Protein AF-A0AAV3RDC0-F1 (afdb_monomer_lite)

Sequence (74 aa):
MSANRIFTVVSDTPLSIAAEEECMQATTLELSKRWHQKYGHLSFKGLCLLHDKEMVNGMPKFKVEGITYVDCLN

InterPro domains:
  IPR025724 GAG-pre-integrase domain [PF13976] (21-62)

Foldseek 3Di:
DDDDDDDDDDDPDPPDDPPPPPPPDDDLLNLLVVVCVVVPNPDSVRLQVCVVVVVDPPRDHHDPVPPPCPPPPD

Radius of gyration: 20.66 Å; chains: 1; bounding box: 34×52×35 Å

pLDDT: mean 74.24, std 13.24, range [44.66, 94.0]

Secondary structure (DSSP, 8-state):
----PPPP----S-----------PPPHHHHHHHHHHHTTS--HHHHHHHHHTT-STTPPPPP-TT--------

Organism: Lithospermum erythrorhizon (NCBI:txid34254)

Structure (mmCIF, N/CA/C/O backbone):
data_AF-A0AAV3RDC0-F1
#
_entry.id   AF-A0AAV3RDC0-F1
#
loop_
_atom_site.group_PDB
_atom_site.id
_atom_site.type_symbol
_atom_site.label_atom_id
_atom_site.label_alt_id
_atom_site.label_comp_id
_atom_site.label_asym_id
_atom_site.label_entity_id
_atom_site.label_seq_id
_atom_site.pdbx_PDB_ins_code
_atom_site.Cartn_x
_atom_site.Cartn_y
_atom_site.Cartn_z
_atom_site.occupancy
_atom_site.B_iso_or_equiv
_atom_site.auth_seq_id
_atom_site.auth_comp_id
_atom_site.auth_asym_id
_atom_site.auth_atom_id
_atom_site.pdbx_PDB_model_num
ATOM 1 N N . MET A 1 1 ? 25.887 40.323 9.943 1.00 44.66 1 MET A N 1
ATOM 2 C CA . MET A 1 1 ? 24.832 39.299 9.777 1.00 44.66 1 MET A CA 1
ATOM 3 C C . MET A 1 1 ? 24.478 39.239 8.298 1.00 44.66 1 MET A C 1
ATOM 5 O O . MET A 1 1 ? 24.011 40.245 7.780 1.00 44.66 1 MET A O 1
ATOM 9 N N . SER A 1 2 ? 24.794 38.153 7.585 1.00 63.53 2 SER A N 1
ATOM 10 C CA . SER A 1 2 ? 24.424 38.018 6.167 1.00 63.53 2 SER A CA 1
ATOM 11 C C . SER A 1 2 ? 22.932 37.710 6.070 1.00 63.53 2 SER A C 1
ATOM 13 O O . SER A 1 2 ? 22.469 36.728 6.644 1.00 63.53 2 SER A O 1
ATOM 15 N N . ALA A 1 3 ? 22.175 38.559 5.382 1.00 67.00 3 ALA A N 1
ATOM 16 C CA . ALA A 1 3 ? 20.757 38.323 5.142 1.00 67.00 3 ALA A CA 1
ATOM 17 C C . ALA A 1 3 ? 20.579 37.147 4.165 1.00 67.00 3 ALA A C 1
ATOM 19 O O . ALA A 1 3 ? 21.189 37.148 3.095 1.00 67.00 3 ALA A O 1
ATOM 20 N N . ASN A 1 4 ? 19.736 36.170 4.520 1.00 67.44 4 ASN A N 1
ATOM 21 C CA . ASN A 1 4 ? 19.298 35.113 3.607 1.00 67.44 4 ASN A CA 1
ATOM 22 C C . ASN A 1 4 ? 18.574 35.762 2.422 1.00 67.44 4 ASN A C 1
ATOM 24 O O . ASN A 1 4 ? 17.504 36.347 2.590 1.00 67.44 4 ASN A O 1
ATOM 28 N N . ARG A 1 5 ? 19.173 35.696 1.231 1.00 74.19 5 ARG A N 1
ATOM 29 C CA . ARG A 1 5 ? 18.562 36.185 -0.007 1.00 74.19 5 ARG A CA 1
ATOM 30 C C . ARG A 1 5 ? 18.037 34.992 -0.790 1.00 74.19 5 ARG A C 1
ATOM 32 O O . ARG A 1 5 ? 18.807 34.122 -1.180 1.00 74.19 5 ARG A O 1
ATOM 39 N N . ILE A 1 6 ? 16.726 34.959 -0.993 1.00 78.94 6 ILE A N 1
ATOM 40 C CA . ILE A 1 6 ? 16.075 34.007 -1.891 1.00 78.94 6 ILE A CA 1
ATOM 41 C C . ILE A 1 6 ? 16.1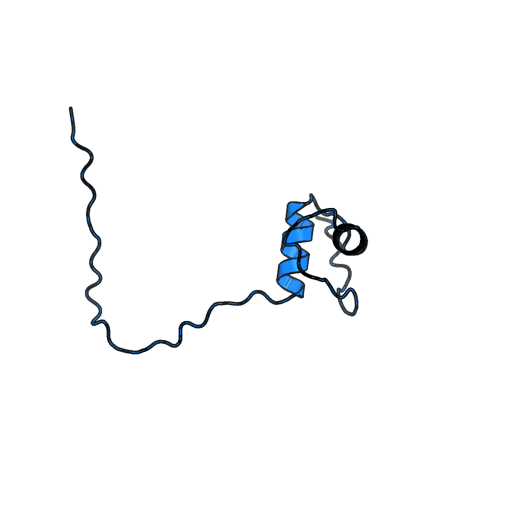80 34.579 -3.305 1.00 78.94 6 ILE A C 1
ATOM 43 O O . ILE A 1 6 ? 15.856 35.747 -3.526 1.00 78.94 6 ILE A O 1
ATOM 47 N N . PHE A 1 7 ? 16.641 33.764 -4.252 1.00 75.62 7 PHE A N 1
ATOM 48 C CA . PHE A 1 7 ? 16.664 34.106 -5.670 1.00 75.62 7 PHE A CA 1
ATOM 49 C C . PHE A 1 7 ? 15.524 33.375 -6.369 1.00 75.62 7 PHE A C 1
ATOM 51 O O . PHE A 1 7 ? 15.370 32.164 -6.218 1.00 75.62 7 PHE A O 1
ATOM 58 N N . THR A 1 8 ? 14.718 34.119 -7.121 1.00 73.00 8 THR A N 1
ATOM 59 C CA . THR A 1 8 ? 13.640 33.537 -7.921 1.00 73.00 8 THR A CA 1
ATOM 60 C C . THR A 1 8 ? 14.239 33.078 -9.241 1.00 73.00 8 THR A C 1
ATOM 62 O O . THR A 1 8 ? 14.765 33.897 -9.992 1.00 73.00 8 THR A O 1
ATOM 65 N N . VAL A 1 9 ? 14.197 31.774 -9.508 1.00 77.62 9 VAL A N 1
ATOM 66 C CA . VAL A 1 9 ? 14.602 31.222 -10.803 1.00 77.62 9 VAL A CA 1
ATOM 67 C C . VAL A 1 9 ? 13.424 31.398 -11.752 1.00 77.62 9 VAL A C 1
ATOM 69 O O . VAL A 1 9 ? 12.394 30.747 -11.598 1.00 77.62 9 VAL A O 1
ATOM 72 N N . VAL A 1 10 ? 13.562 32.323 -12.697 1.00 74.12 10 VAL A N 1
ATOM 73 C CA . VAL A 1 10 ? 12.604 32.515 -13.788 1.00 74.12 10 VAL A CA 1
ATOM 74 C C . VAL A 1 10 ? 13.070 31.644 -14.949 1.00 74.12 10 VAL A C 1
ATOM 76 O O . VAL A 1 10 ? 14.253 31.648 -15.279 1.00 74.12 10 VAL A O 1
ATOM 79 N N . SER A 1 11 ? 12.169 30.852 -15.527 1.00 71.06 11 SER A N 1
ATOM 80 C CA . SER A 1 11 ? 12.464 30.105 -16.751 1.00 71.06 11 SER A CA 1
ATOM 81 C C . SER A 1 11 ? 12.176 30.989 -17.967 1.00 71.06 11 SER A C 1
ATOM 83 O O . SER A 1 11 ? 11.150 31.661 -18.012 1.00 71.06 11 SER A O 1
ATOM 85 N N . ASP A 1 12 ? 13.079 30.984 -18.951 1.00 69.31 12 ASP A N 1
ATOM 86 C CA . ASP A 1 12 ? 12.953 31.767 -20.196 1.00 69.31 12 ASP A CA 1
ATOM 87 C C . ASP A 1 12 ? 12.001 31.128 -21.222 1.00 69.31 12 ASP A C 1
ATOM 89 O O . ASP A 1 12 ? 11.852 31.606 -22.348 1.00 69.31 12 ASP A O 1
ATOM 93 N N . THR A 1 13 ? 11.351 30.022 -20.865 1.00 68.44 13 THR A N 1
ATOM 94 C CA . THR A 1 13 ? 10.394 29.361 -21.745 1.00 68.44 13 THR A CA 1
ATOM 95 C C . THR A 1 13 ? 9.063 30.106 -21.705 1.00 68.44 13 THR A C 1
ATOM 97 O O . THR A 1 13 ? 8.494 30.247 -20.618 1.00 68.44 13 THR A O 1
ATOM 100 N N . PRO A 1 14 ? 8.530 30.570 -22.853 1.00 59.12 14 PRO A N 1
ATOM 101 C CA . PRO A 1 14 ? 7.204 31.161 -22.883 1.00 59.12 14 PRO A CA 1
ATOM 102 C C . PRO A 1 14 ? 6.208 30.142 -22.335 1.00 59.12 14 PRO A C 1
ATOM 104 O O . PRO A 1 14 ? 6.268 28.963 -22.683 1.00 59.12 14 PRO A O 1
ATOM 107 N N . LEU A 1 15 ? 5.312 30.618 -21.467 1.00 59.47 15 LEU A N 1
ATOM 108 C CA . LEU A 1 15 ? 4.183 29.887 -20.892 1.00 59.47 15 LEU A CA 1
ATOM 109 C C . LEU A 1 15 ? 3.171 29.568 -22.002 1.00 59.47 15 LEU A C 1
ATOM 111 O O . LEU A 1 15 ? 2.051 30.068 -22.032 1.00 59.47 15 LEU A O 1
ATOM 115 N N . SER A 1 16 ? 3.610 28.828 -23.007 1.00 59.84 16 SER A N 1
ATOM 116 C CA . SER A 1 16 ? 2.791 28.361 -24.097 1.00 59.84 16 SER A CA 1
ATOM 117 C C . SER A 1 16 ? 2.524 26.894 -23.865 1.00 59.84 16 SER A C 1
ATOM 119 O O . SER A 1 16 ? 3.455 26.112 -23.688 1.00 59.84 16 SER A O 1
ATOM 121 N N . ILE A 1 17 ? 1.249 26.572 -24.036 1.00 53.59 17 ILE A N 1
ATOM 122 C CA . ILE A 1 17 ? 0.669 25.244 -24.138 1.00 53.59 17 ILE A CA 1
ATOM 123 C C . ILE A 1 17 ? 0.163 24.768 -22.781 1.00 53.59 17 ILE A C 1
ATOM 125 O O . ILE A 1 17 ? 0.913 24.482 -21.854 1.00 53.59 17 ILE A O 1
ATOM 129 N N . ALA A 1 18 ? -1.165 24.696 -22.722 1.00 55.06 18 ALA A N 1
ATOM 130 C CA . ALA A 1 18 ? -1.921 23.746 -21.936 1.00 55.06 18 ALA A CA 1
ATOM 131 C C . ALA A 1 18 ? -1.352 22.336 -22.156 1.00 55.06 18 ALA A C 1
ATOM 133 O O . ALA A 1 18 ? -1.887 21.548 -22.932 1.00 55.06 18 ALA A O 1
ATOM 134 N N . ALA A 1 19 ? -0.216 22.045 -21.527 1.00 58.28 19 ALA A N 1
ATOM 135 C CA . ALA A 1 19 ? 0.140 20.684 -21.222 1.00 58.28 19 ALA A CA 1
ATOM 136 C C . ALA A 1 19 ? -0.984 20.223 -20.306 1.00 58.28 19 ALA A C 1
ATOM 138 O O . ALA A 1 19 ? -1.186 20.791 -19.231 1.00 58.28 19 ALA A O 1
ATOM 139 N N . GLU A 1 20 ? -1.795 19.287 -20.788 1.00 59.47 20 GLU A N 1
ATOM 140 C CA . GLU A 1 20 ? -2.652 18.515 -19.909 1.00 59.47 20 GLU A CA 1
ATOM 141 C C . GLU A 1 20 ? -1.765 18.112 -18.729 1.00 59.47 20 GLU A C 1
ATOM 143 O O . GLU A 1 20 ? -0.680 17.565 -18.934 1.00 59.47 20 GLU A O 1
ATOM 148 N N . GLU A 1 21 ? -2.143 18.516 -17.515 1.00 59.72 21 GLU A N 1
ATOM 149 C CA . GLU A 1 21 ? -1.460 18.101 -16.294 1.00 59.72 21 GLU A CA 1
ATOM 150 C C . GLU A 1 21 ? -1.641 16.579 -16.206 1.00 59.72 21 GLU A C 1
ATOM 152 O O . GLU A 1 21 ? -2.564 16.075 -15.562 1.00 59.72 21 GLU A O 1
ATOM 157 N N . GLU A 1 22 ? -0.805 15.827 -16.924 1.00 60.16 22 GLU A N 1
ATOM 158 C CA . GLU A 1 22 ? -0.714 14.381 -16.824 1.00 60.16 22 GLU A CA 1
ATOM 159 C C . GLU A 1 22 ? -0.110 14.093 -15.456 1.00 60.16 22 GLU A C 1
ATOM 161 O O . GLU A 1 22 ? 1.100 13.964 -15.259 1.00 60.16 22 GLU A O 1
ATOM 166 N N . CYS A 1 23 ? -0.986 14.034 -14.456 1.00 65.00 23 CYS A N 1
ATOM 167 C CA . CYS A 1 23 ? -0.632 13.503 -13.161 1.00 65.00 23 CYS A CA 1
ATOM 168 C C .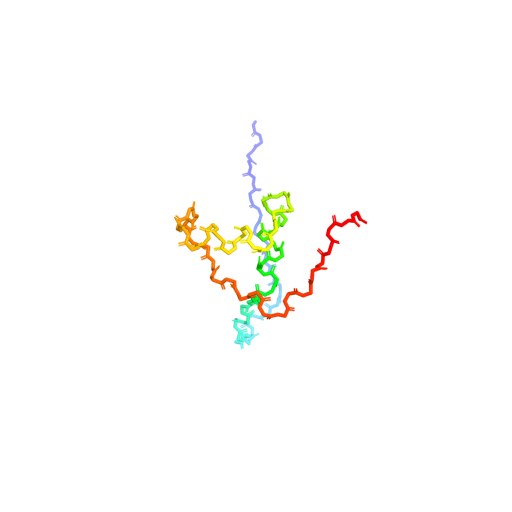 CYS A 1 23 ? -0.150 12.067 -13.391 1.00 65.00 23 CYS A C 1
ATOM 170 O O . CYS A 1 23 ? -0.937 11.200 -13.776 1.00 65.00 23 CYS A O 1
ATOM 172 N N . MET A 1 24 ? 1.142 11.816 -13.166 1.00 66.62 24 MET A N 1
ATOM 173 C CA . MET A 1 24 ? 1.711 10.471 -13.194 1.00 66.62 24 MET A CA 1
ATOM 174 C C . MET A 1 24 ? 1.083 9.647 -12.063 1.00 66.62 24 MET A C 1
ATOM 176 O O . MET A 1 24 ? 1.589 9.599 -10.938 1.00 66.62 24 MET A O 1
ATOM 180 N N . GLN A 1 25 ? -0.059 9.023 -12.345 1.00 70.94 25 GLN A N 1
ATOM 181 C CA . GLN A 1 25 ? -0.756 8.176 -11.391 1.00 70.94 25 GLN A CA 1
ATOM 182 C C . GLN A 1 25 ? -0.010 6.852 -11.274 1.00 70.94 25 GLN A C 1
ATOM 184 O O . GLN A 1 25 ? 0.184 6.123 -12.247 1.00 70.94 25 GLN A O 1
ATOM 189 N N . ALA A 1 26 ? 0.416 6.528 -10.056 1.00 69.88 26 ALA A N 1
ATOM 190 C CA . ALA A 1 26 ? 0.973 5.218 -9.782 1.00 69.88 26 ALA A CA 1
ATOM 191 C C . ALA A 1 26 ? -0.118 4.156 -9.965 1.00 69.88 26 ALA A C 1
ATOM 193 O O . ALA A 1 26 ? -1.224 4.284 -9.434 1.00 69.88 26 ALA A O 1
ATOM 194 N N . THR A 1 27 ? 0.205 3.081 -10.683 1.00 79.56 27 THR A N 1
ATOM 195 C CA . THR A 1 27 ? -0.688 1.925 -10.778 1.00 79.56 27 THR A CA 1
ATOM 196 C C . THR A 1 27 ? -0.852 1.271 -9.403 1.00 79.56 27 THR A C 1
ATOM 198 O O . THR A 1 27 ? -0.022 1.426 -8.500 1.00 79.56 27 THR A O 1
ATOM 201 N N . THR A 1 28 ? -1.920 0.492 -9.225 1.00 76.12 28 THR A N 1
ATOM 202 C CA . THR A 1 28 ? -2.171 -0.247 -7.975 1.00 76.12 28 THR A CA 1
ATOM 203 C C . THR A 1 28 ? -1.019 -1.188 -7.609 1.00 76.12 28 THR A C 1
ATOM 205 O O . THR A 1 28 ? -0.736 -1.377 -6.426 1.00 76.12 28 THR A O 1
ATOM 208 N N . LEU A 1 29 ? -0.324 -1.738 -8.612 1.00 78.62 29 LEU A N 1
ATOM 209 C CA . LEU A 1 29 ? 0.855 -2.583 -8.427 1.00 78.62 29 LEU A CA 1
ATOM 210 C C . LEU A 1 29 ? 2.037 -1.777 -7.867 1.00 78.62 29 LEU A C 1
ATOM 212 O O . LEU A 1 29 ? 2.603 -2.157 -6.841 1.00 78.62 29 LEU A O 1
ATOM 216 N N . GLU A 1 30 ? 2.357 -0.633 -8.474 1.00 79.81 30 GLU A N 1
ATOM 217 C CA . GLU A 1 30 ? 3.442 0.249 -8.018 1.00 79.81 30 GLU A CA 1
ATOM 218 C C . GLU A 1 30 ? 3.197 0.761 -6.593 1.00 79.81 30 GLU A C 1
ATOM 220 O O . GLU A 1 30 ? 4.103 0.772 -5.754 1.00 79.81 30 GLU A O 1
ATOM 225 N N . LEU A 1 31 ? 1.946 1.105 -6.274 1.00 84.81 31 LEU A N 1
ATOM 226 C CA . LEU A 1 31 ? 1.544 1.457 -4.914 1.00 84.81 31 LEU A CA 1
ATOM 227 C C . LEU A 1 31 ? 1.767 0.294 -3.945 1.00 84.81 31 LEU A C 1
ATOM 229 O O . LEU A 1 31 ? 2.388 0.491 -2.901 1.00 84.81 31 LEU A O 1
ATOM 233 N N . SER A 1 32 ? 1.308 -0.914 -4.286 1.00 83.00 32 SER A N 1
ATOM 234 C CA . SER A 1 32 ? 1.470 -2.089 -3.421 1.00 83.00 32 SER A CA 1
ATOM 235 C C . SER A 1 32 ? 2.942 -2.373 -3.109 1.00 83.00 32 SER A C 1
ATOM 237 O O . SER A 1 32 ? 3.286 -2.636 -1.957 1.00 83.00 32 SER A O 1
ATOM 239 N N . LYS A 1 33 ? 3.831 -2.220 -4.099 1.00 84.38 33 LYS A N 1
ATOM 240 C CA . LYS A 1 33 ? 5.278 -2.397 -3.945 1.00 84.38 33 LYS A CA 1
ATOM 241 C C . LYS A 1 33 ? 5.897 -1.325 -3.046 1.00 84.38 33 LYS A C 1
ATOM 243 O O . LYS A 1 33 ? 6.699 -1.648 -2.170 1.00 84.38 33 LYS A O 1
ATOM 248 N N . ARG A 1 34 ? 5.491 -0.060 -3.194 1.00 86.44 34 ARG A N 1
ATOM 249 C CA . ARG A 1 34 ? 5.941 1.020 -2.296 1.00 86.44 34 ARG A CA 1
ATOM 250 C C . ARG A 1 34 ? 5.492 0.791 -0.856 1.00 86.44 34 ARG A C 1
ATOM 252 O O . ARG A 1 34 ? 6.280 0.990 0.063 1.00 86.44 34 ARG A O 1
ATOM 259 N N . TRP A 1 35 ? 4.254 0.350 -0.642 1.00 88.19 35 TRP A N 1
ATOM 260 C CA . TRP A 1 35 ? 3.753 0.023 0.695 1.00 88.19 35 TRP A CA 1
ATOM 261 C C . TRP A 1 35 ? 4.451 -1.206 1.292 1.00 88.19 35 TRP A C 1
ATOM 263 O O . TRP A 1 35 ? 4.786 -1.192 2.475 1.00 88.19 35 TRP A O 1
ATOM 273 N N . HIS A 1 36 ? 4.744 -2.219 0.473 1.00 86.62 36 HIS A N 1
ATOM 274 C CA . HIS A 1 36 ? 5.554 -3.379 0.856 1.00 86.62 36 HIS A CA 1
ATOM 275 C C . HIS A 1 36 ? 6.931 -2.950 1.381 1.00 86.62 36 HIS A C 1
ATOM 277 O O . HIS A 1 36 ? 7.324 -3.345 2.478 1.00 86.62 36 HIS A O 1
ATOM 283 N N . GLN A 1 37 ? 7.627 -2.076 0.648 1.00 85.56 37 GLN A N 1
ATOM 284 C CA . GLN A 1 37 ? 8.920 -1.524 1.066 1.00 85.56 37 GLN A CA 1
ATOM 285 C C . GLN A 1 37 ? 8.800 -0.636 2.314 1.00 85.56 37 GLN A C 1
ATOM 287 O O . GLN A 1 37 ? 9.585 -0.782 3.248 1.00 85.56 37 GLN A O 1
ATOM 292 N N . LYS A 1 38 ? 7.789 0.242 2.376 1.00 87.62 38 LYS A N 1
ATOM 293 C CA . LYS A 1 38 ? 7.544 1.151 3.513 1.00 87.62 38 LYS A 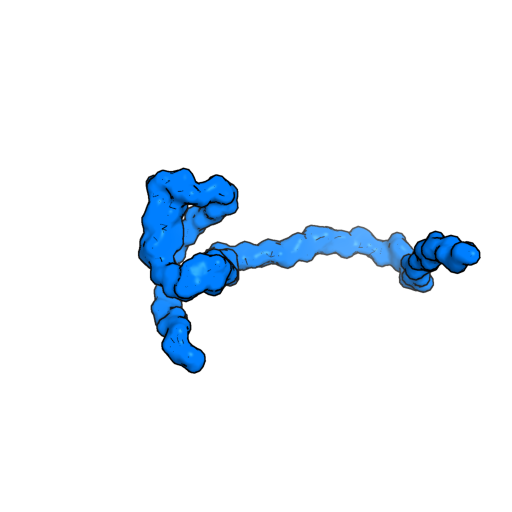CA 1
ATOM 294 C C . LYS A 1 38 ? 7.374 0.405 4.840 1.00 87.62 38 LYS A C 1
ATOM 296 O O . LYS A 1 38 ? 7.799 0.910 5.873 1.00 87.62 38 LYS A O 1
ATOM 301 N N . TYR A 1 39 ? 6.767 -0.781 4.809 1.00 88.12 39 TYR A N 1
ATOM 302 C CA . TYR A 1 39 ? 6.561 -1.629 5.986 1.00 88.12 39 TYR A CA 1
ATOM 303 C C . TYR A 1 39 ? 7.658 -2.686 6.196 1.00 88.12 39 TYR A C 1
ATOM 305 O O . TYR A 1 39 ? 7.440 -3.641 6.938 1.00 88.12 39 TYR A O 1
ATOM 313 N N . GLY A 1 40 ? 8.829 -2.533 5.570 1.00 88.12 40 GLY A N 1
ATOM 314 C CA . GLY A 1 40 ? 9.967 -3.429 5.791 1.00 88.12 40 GLY A CA 1
ATOM 315 C C . GLY A 1 40 ? 9.749 -4.822 5.206 1.00 88.12 40 GLY A C 1
ATOM 316 O O . GLY A 1 40 ? 9.940 -5.820 5.892 1.00 88.12 40 GLY A O 1
ATOM 317 N N . HIS A 1 41 ? 9.328 -4.881 3.943 1.00 85.81 41 HIS A N 1
ATOM 318 C CA . HIS A 1 41 ? 9.046 -6.117 3.210 1.00 85.81 41 HIS A CA 1
ATOM 319 C C . HIS A 1 41 ? 7.859 -6.927 3.745 1.00 85.81 41 HIS A C 1
ATOM 321 O O . HIS A 1 41 ? 7.811 -8.155 3.646 1.00 85.81 41 HIS A O 1
ATOM 327 N N . LEU A 1 42 ? 6.845 -6.238 4.272 1.00 86.50 42 LEU A N 1
ATOM 328 C CA . LEU A 1 42 ? 5.610 -6.882 4.705 1.00 86.50 42 LEU A CA 1
ATOM 329 C C . LEU A 1 42 ? 4.925 -7.581 3.525 1.00 86.50 42 LEU A C 1
ATOM 331 O O . LEU A 1 42 ? 4.637 -6.952 2.509 1.00 86.50 42 LEU A O 1
ATOM 335 N N . SER A 1 43 ? 4.612 -8.870 3.670 1.00 86.25 43 SER A N 1
ATOM 336 C CA . SER A 1 43 ? 3.934 -9.641 2.617 1.00 86.25 43 SER A CA 1
ATOM 337 C C . SER A 1 43 ? 2.692 -8.924 2.063 1.00 86.25 43 SER A C 1
ATOM 339 O O . SER A 1 43 ? 1.950 -8.274 2.804 1.00 86.25 43 SER A O 1
ATOM 341 N N . PHE A 1 44 ? 2.403 -9.097 0.770 1.00 85.00 44 PHE A N 1
ATOM 342 C CA . PHE A 1 44 ? 1.210 -8.506 0.144 1.00 85.00 44 PHE A CA 1
ATOM 343 C C . PHE A 1 44 ? -0.097 -8.964 0.806 1.00 85.00 44 PHE A C 1
ATOM 345 O O . PHE A 1 44 ? -1.043 -8.187 0.916 1.00 85.00 44 PHE A O 1
ATOM 352 N N . LYS A 1 45 ? -0.130 -10.194 1.334 1.00 86.75 45 LYS A N 1
ATOM 353 C CA . LYS A 1 45 ? -1.243 -10.686 2.156 1.00 86.75 45 LYS A CA 1
ATOM 354 C C . LYS A 1 45 ? -1.379 -9.896 3.462 1.00 86.75 45 LYS A C 1
ATOM 356 O O . LYS A 1 45 ? -2.491 -9.565 3.858 1.00 86.75 45 LYS A O 1
ATOM 361 N N . GLY A 1 46 ? -0.259 -9.569 4.105 1.00 87.88 46 GLY A N 1
ATOM 362 C CA . GLY A 1 46 ? -0.218 -8.691 5.274 1.00 87.88 46 GLY A CA 1
ATOM 363 C C . GLY A 1 46 ? -0.713 -7.279 4.960 1.00 87.88 46 GLY A C 1
ATOM 364 O O . GLY A 1 46 ? -1.514 -6.747 5.718 1.00 87.88 46 GLY A O 1
ATOM 365 N N . LEU A 1 47 ? -0.321 -6.705 3.817 1.00 88.75 47 LEU A N 1
ATOM 366 C CA . LEU A 1 47 ? -0.840 -5.408 3.358 1.00 88.75 47 LEU A CA 1
ATOM 367 C C . LEU A 1 47 ? -2.357 -5.433 3.138 1.00 88.75 47 LEU A C 1
ATOM 369 O O . LEU A 1 47 ? -3.043 -4.503 3.552 1.00 88.75 47 LEU A O 1
ATOM 373 N N . CYS A 1 48 ? -2.891 -6.500 2.536 1.00 88.31 48 CYS A N 1
ATOM 374 C CA . CYS A 1 48 ? -4.339 -6.662 2.385 1.00 88.31 48 CYS A CA 1
ATOM 375 C C . CYS A 1 48 ? -5.027 -6.763 3.748 1.00 88.31 48 CYS A C 1
ATOM 377 O O . CYS A 1 48 ? -6.019 -6.088 3.978 1.00 88.31 48 CYS A O 1
ATOM 379 N N . LEU A 1 49 ? -4.451 -7.516 4.689 1.00 90.12 49 LEU A N 1
ATOM 380 C CA . LEU A 1 49 ? -4.986 -7.633 6.045 1.00 90.12 49 LEU A CA 1
ATOM 381 C C . LEU A 1 49 ? -4.984 -6.294 6.799 1.00 90.12 49 LEU A C 1
ATOM 383 O O . LEU A 1 49 ? -5.930 -6.024 7.532 1.00 90.12 49 LEU A O 1
ATOM 387 N N . LEU A 1 50 ? -3.956 -5.455 6.624 1.00 90.44 50 LEU A N 1
ATOM 388 C CA . LEU A 1 50 ? -3.915 -4.110 7.210 1.00 90.44 50 LEU A CA 1
ATOM 389 C C . LEU A 1 50 ? -5.041 -3.222 6.675 1.00 90.44 50 LEU A C 1
ATOM 391 O O . LEU A 1 50 ? -5.663 -2.501 7.452 1.00 90.44 50 LEU A O 1
ATOM 395 N N . HIS A 1 51 ? -5.304 -3.296 5.371 1.00 88.69 51 HIS A N 1
ATOM 396 C CA . HIS A 1 51 ? -6.417 -2.592 4.745 1.00 88.69 51 HIS A CA 1
ATOM 397 C C . HIS A 1 51 ? -7.769 -3.140 5.232 1.00 88.69 51 HIS A C 1
ATOM 399 O O . HIS A 1 51 ? -8.616 -2.373 5.673 1.00 88.69 51 HIS A O 1
ATOM 405 N N . ASP A 1 52 ? -7.960 -4.462 5.208 1.00 89.56 52 ASP A N 1
ATOM 406 C CA . ASP A 1 52 ? -9.228 -5.118 5.559 1.00 89.56 52 ASP A CA 1
ATOM 407 C C . ASP A 1 52 ? -9.609 -4.938 7.033 1.00 89.56 52 ASP A C 1
ATOM 409 O O . ASP A 1 52 ? -10.788 -4.956 7.378 1.00 89.56 52 ASP A O 1
ATOM 413 N N . LYS A 1 53 ? -8.615 -4.765 7.907 1.00 94.00 53 LYS A N 1
ATOM 414 C CA . LYS A 1 53 ? -8.816 -4.449 9.326 1.00 94.00 53 LYS A CA 1
ATOM 415 C C . LYS A 1 53 ? -8.808 -2.950 9.624 1.00 94.00 53 LYS A C 1
ATOM 417 O O . LYS A 1 53 ? -8.769 -2.588 10.797 1.00 94.00 53 LYS A O 1
ATOM 422 N N . GLU A 1 54 ? -8.773 -2.103 8.595 1.00 90.44 54 GLU A N 1
ATOM 423 C CA . GLU A 1 54 ? -8.744 -0.641 8.720 1.00 90.44 54 GLU A CA 1
ATOM 424 C C . GLU A 1 54 ? -7.631 -0.147 9.667 1.00 90.44 54 GLU A C 1
ATOM 426 O O . GLU A 1 54 ? -7.767 0.843 10.381 1.00 90.44 54 GLU A O 1
ATOM 431 N N . MET A 1 55 ? -6.491 -0.846 9.686 1.00 92.62 55 MET A N 1
ATOM 432 C CA . MET A 1 55 ? -5.382 -0.558 10.605 1.00 92.62 55 MET A CA 1
ATOM 433 C C . MET A 1 55 ? -4.525 0.630 10.146 1.00 92.62 55 MET A C 1
ATOM 435 O O . MET A 1 55 ? -3.651 1.084 10.885 1.00 92.62 55 MET A O 1
ATOM 439 N N . VAL A 1 56 ? -4.733 1.111 8.915 1.00 89.38 56 VAL A N 1
ATOM 440 C CA . VAL A 1 56 ? -3.970 2.199 8.294 1.00 89.38 56 VAL A CA 1
ATOM 441 C C . VAL A 1 56 ? -4.917 3.125 7.536 1.00 89.38 56 VAL A C 1
ATOM 443 O O . VAL A 1 56 ? -5.523 2.738 6.539 1.00 89.38 56 VAL A O 1
ATOM 446 N N . ASN A 1 57 ? -4.988 4.383 7.966 1.00 87.19 57 ASN A N 1
ATOM 447 C CA . ASN A 1 57 ? -5.785 5.397 7.282 1.00 87.19 57 ASN A CA 1
ATOM 448 C C . ASN A 1 57 ? -5.174 5.772 5.923 1.00 87.19 57 ASN A C 1
ATOM 450 O O . ASN A 1 57 ? -3.968 5.998 5.810 1.00 87.19 57 ASN A O 1
ATOM 454 N N . GLY A 1 58 ? -6.024 5.882 4.898 1.00 84.75 58 GLY A N 1
ATOM 455 C CA . GLY A 1 58 ? -5.625 6.306 3.549 1.00 84.75 58 GLY A CA 1
ATOM 456 C C . GLY A 1 58 ? -4.906 5.233 2.725 1.00 84.75 58 GLY A C 1
ATOM 457 O O . GLY A 1 58 ? -4.296 5.547 1.703 1.00 84.75 58 GLY A O 1
ATOM 458 N N . MET A 1 59 ? -4.947 3.972 3.159 1.00 85.12 59 MET A N 1
ATOM 459 C CA . MET A 1 59 ? -4.371 2.862 2.407 1.00 85.12 59 MET A CA 1
ATOM 460 C C . MET A 1 59 ? -5.297 2.480 1.237 1.00 85.12 59 MET A C 1
ATOM 462 O O . MET A 1 59 ? -6.491 2.284 1.453 1.00 85.12 59 MET A O 1
ATOM 466 N N . PRO A 1 60 ? -4.790 2.376 -0.004 1.00 83.56 60 PRO A N 1
ATOM 467 C CA . PRO A 1 60 ? -5.600 1.949 -1.139 1.00 83.56 60 PRO A CA 1
ATOM 468 C C . PRO A 1 60 ? -5.862 0.437 -1.094 1.00 83.56 60 PRO A C 1
ATOM 470 O O . PRO A 1 60 ? -5.054 -0.331 -0.573 1.00 83.56 60 PRO A O 1
ATOM 473 N N . LYS A 1 61 ? -6.976 -0.008 -1.683 1.00 82.94 61 LYS A N 1
ATOM 474 C CA . LYS A 1 61 ? -7.306 -1.435 -1.779 1.00 82.94 61 LYS A CA 1
ATOM 475 C C . LYS A 1 61 ? -6.394 -2.130 -2.791 1.00 82.94 61 LYS A C 1
ATOM 477 O O . LYS A 1 61 ? -6.411 -1.799 -3.976 1.00 82.94 61 LYS A O 1
ATOM 482 N N . PHE A 1 62 ? -5.640 -3.129 -2.343 1.00 78.44 62 PHE A N 1
ATOM 483 C CA . PHE A 1 62 ? -4.793 -3.941 -3.216 1.00 78.44 62 PHE A CA 1
ATOM 484 C C . PHE A 1 62 ? -5.554 -5.190 -3.675 1.00 78.44 62 PHE A C 1
ATOM 486 O O . PHE A 1 62 ? -6.13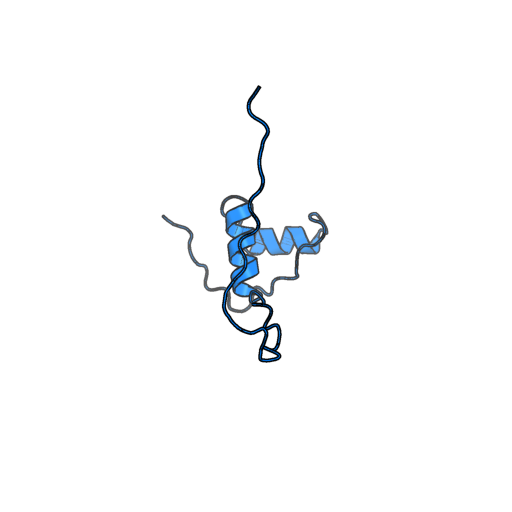1 -5.905 -2.859 1.00 78.44 62 PHE A O 1
ATOM 493 N N . LYS A 1 63 ? -5.563 -5.473 -4.983 1.00 69.19 63 LYS A N 1
ATOM 494 C CA . LYS A 1 63 ? -5.975 -6.786 -5.499 1.00 69.19 63 LYS A CA 1
ATOM 495 C C . LYS A 1 63 ? -4.744 -7.684 -5.559 1.00 69.19 63 LYS A C 1
ATOM 497 O O . LYS A 1 63 ? -3.745 -7.312 -6.161 1.00 69.19 63 LYS A O 1
ATOM 502 N N . VAL A 1 64 ? -4.833 -8.858 -4.939 1.00 64.25 64 VAL A N 1
ATOM 503 C CA . VAL A 1 64 ? -3.756 -9.867 -4.930 1.00 64.25 64 VAL A CA 1
ATOM 504 C C . VAL A 1 64 ? -3.667 -10.612 -6.270 1.00 64.25 64 VAL A C 1
ATOM 506 O O . VAL A 1 64 ? -2.646 -11.220 -6.575 1.00 64.25 64 VAL A O 1
ATOM 509 N N . GLU A 1 65 ? -4.719 -10.554 -7.089 1.00 58.38 65 GLU A N 1
ATOM 510 C CA . GLU A 1 65 ? -4.799 -11.248 -8.374 1.00 58.38 65 GLU A CA 1
ATOM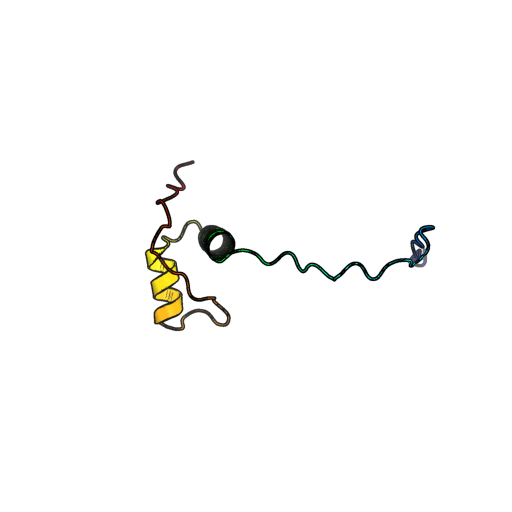 511 C C . GLU A 1 65 ? -3.748 -10.705 -9.352 1.00 58.38 65 GLU A C 1
ATOM 513 O O . GLU A 1 65 ? -3.900 -9.623 -9.914 1.00 58.38 65 GLU A O 1
ATOM 518 N N . GLY A 1 66 ? -2.658 -11.455 -9.524 1.00 54.56 66 GLY A N 1
ATOM 519 C CA . GLY A 1 66 ? -1.585 -11.133 -10.467 1.00 54.56 66 GLY A CA 1
ATOM 520 C C . GLY A 1 66 ? -0.349 -10.467 -9.864 1.00 54.56 66 GLY A C 1
ATOM 521 O O . GLY A 1 66 ? 0.585 -10.182 -10.612 1.00 54.56 66 GLY A O 1
ATOM 522 N N . ILE A 1 67 ? -0.278 -10.261 -8.541 1.00 59.25 67 ILE A N 1
ATOM 523 C CA . ILE A 1 67 ? 1.001 -9.910 -7.910 1.00 59.25 67 ILE A CA 1
ATOM 524 C C . ILE A 1 67 ? 1.857 -11.177 -7.936 1.00 59.25 67 ILE A C 1
ATOM 526 O O . ILE A 1 67 ? 1.756 -12.030 -7.052 1.00 59.25 67 ILE A O 1
ATOM 530 N N . THR A 1 68 ? 2.680 -11.324 -8.979 1.00 54.06 68 THR A N 1
ATOM 531 C CA . THR A 1 68 ? 3.798 -12.268 -8.952 1.00 54.06 68 THR A CA 1
ATOM 532 C C . THR A 1 68 ? 4.549 -11.973 -7.672 1.00 54.06 68 THR A C 1
ATOM 534 O O . THR A 1 68 ? 4.892 -10.814 -7.439 1.00 54.06 68 THR A O 1
ATOM 537 N N . TYR A 1 69 ? 4.715 -12.981 -6.822 1.00 56.94 69 TYR A N 1
ATOM 538 C CA . TYR A 1 69 ? 5.471 -12.883 -5.586 1.00 56.94 69 TYR A CA 1
ATOM 539 C C . TYR A 1 69 ? 6.872 -12.405 -5.977 1.00 56.94 69 TYR A C 1
ATOM 541 O O . TYR A 1 69 ? 7.707 -13.196 -6.406 1.00 56.94 69 TYR A O 1
ATOM 549 N N . VAL A 1 70 ? 7.089 -11.087 -5.972 1.00 57.53 70 VAL A N 1
ATOM 550 C CA . VAL A 1 70 ? 8.416 -10.519 -6.144 1.00 57.53 70 VAL A CA 1
ATOM 551 C C . VAL A 1 70 ? 9.056 -10.813 -4.809 1.00 57.53 70 VAL A C 1
ATOM 553 O O . VAL A 1 70 ? 8.909 -10.043 -3.859 1.00 57.53 70 VAL A O 1
ATOM 556 N N . ASP A 1 71 ? 9.620 -12.015 -4.715 1.00 54.34 71 ASP A N 1
ATOM 557 C CA . ASP A 1 71 ? 10.450 -12.424 -3.604 1.00 54.34 71 ASP A CA 1
ATOM 558 C C . ASP A 1 71 ? 11.461 -11.30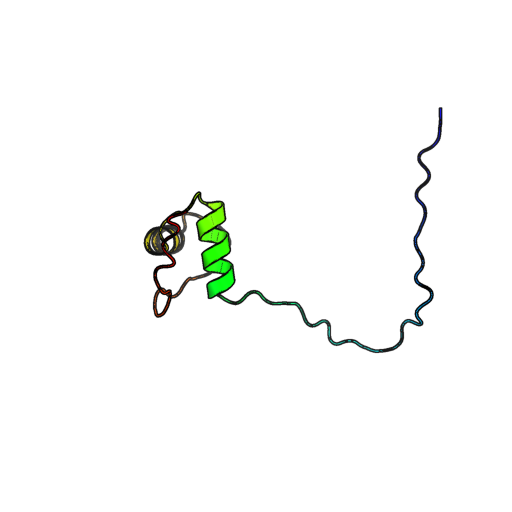1 -3.418 1.00 54.34 71 ASP A C 1
ATOM 560 O O . ASP A 1 71 ? 12.321 -11.064 -4.262 1.00 54.34 71 ASP A O 1
ATOM 564 N N . CYS A 1 72 ? 11.315 -10.547 -2.333 1.00 62.25 72 CYS A N 1
ATOM 565 C CA . CYS A 1 72 ? 12.289 -9.539 -1.935 1.00 62.25 72 CYS A CA 1
ATOM 566 C C . CYS A 1 72 ? 13.491 -10.221 -1.269 1.00 62.25 72 CYS A C 1
ATOM 568 O O . CYS A 1 72 ? 13.967 -9.788 -0.223 1.00 62.25 72 CYS A O 1
ATOM 570 N N . LEU A 1 73 ? 13.939 -11.328 -1.865 1.00 54.38 73 LEU A N 1
ATOM 571 C CA . LEU A 1 73 ? 15.168 -12.024 -1.536 1.00 54.38 73 LEU A CA 1
ATOM 572 C C . LEU A 1 73 ? 16.299 -11.327 -2.298 1.00 54.38 73 LEU A C 1
ATOM 574 O O . LEU A 1 73 ? 16.607 -11.705 -3.422 1.00 54.38 73 LEU A O 1
ATOM 578 N N . ASN A 1 74 ? 16.851 -10.313 -1.620 1.00 46.75 74 ASN A N 1
ATOM 579 C CA . ASN A 1 74 ? 18.095 -9.572 -1.876 1.00 46.75 74 ASN A CA 1
ATOM 580 C C . ASN A 1 74 ? 18.321 -9.014 -3.286 1.00 46.75 74 ASN A C 1
ATOM 582 O O . ASN A 1 74 ? 18.787 -9.762 -4.172 1.00 46.75 74 ASN A O 1
#